Protein AF-A0A966UZH7-F1 (afdb_monomer_lite)

pLDDT: mean 86.0, std 11.65, range [53.09, 97.94]

Sequence (163 aa):
MAYAPNDRTQNSFDRFLEDGVNLSLSAQWNGRLWQRSSNLGIAYILSTTQSVSLQETYLPSELQQRGLISPSNLTLNFGHQLWPSRVLPGKGIGVYGRVGFTGGDPNPIQSSLAMGLSGEGMWRSRPFDAFGVGVYLYNWTTGLQATLQIPLQQELGLEMYYN

Structure (mmCIF, N/CA/C/O backbone):
data_AF-A0A966UZH7-F1
#
_entry.id   AF-A0A966UZH7-F1
#
loop_
_atom_site.group_PDB
_atom_site.id
_atom_site.type_symbol
_atom_site.label_atom_id
_atom_site.label_alt_id
_atom_site.label_comp_id
_atom_site.label_asym_id
_atom_site.label_entity_id
_atom_site.label_seq_id
_atom_site.pdbx_PDB_ins_code
_atom_site.Cartn_x
_atom_site.Cartn_y
_atom_site.Cartn_z
_atom_site.occupancy
_atom_site.B_iso_or_equiv
_atom_site.auth_seq_id
_atom_site.auth_comp_id
_atom_site.auth_asym_id
_atom_site.auth_atom_id
_atom_site.pdbx_PDB_model_num
ATOM 1 N N . MET A 1 1 ? -9.391 15.143 -0.686 1.00 81.00 1 MET A N 1
ATOM 2 C CA . MET A 1 1 ? -10.721 14.895 -1.282 1.00 81.00 1 MET A CA 1
ATOM 3 C C . MET A 1 1 ? -11.696 14.476 -0.196 1.00 81.00 1 MET A C 1
ATOM 5 O O . MET A 1 1 ? -11.271 13.795 0.728 1.00 81.00 1 MET A O 1
ATOM 9 N N . ALA A 1 2 ? -12.960 14.879 -0.294 1.00 79.25 2 ALA A N 1
ATOM 10 C CA . ALA A 1 2 ? -14.033 14.423 0.588 1.00 79.25 2 ALA A CA 1
ATOM 11 C C . ALA A 1 2 ? -15.053 13.626 -0.236 1.00 79.25 2 ALA A C 1
ATOM 13 O O . ALA A 1 2 ? -15.306 13.998 -1.381 1.00 79.25 2 ALA A O 1
ATOM 14 N N . TYR A 1 3 ? -15.582 12.527 0.299 1.00 77.50 3 TYR A N 1
ATOM 15 C CA . TYR A 1 3 ? -16.548 11.677 -0.404 1.00 77.50 3 TYR A CA 1
ATOM 16 C C . TYR A 1 3 ? -17.487 10.947 0.564 1.00 77.50 3 TYR A C 1
ATOM 18 O O . TYR A 1 3 ? -17.168 10.784 1.743 1.00 77.50 3 TYR A O 1
ATOM 26 N N . ALA A 1 4 ? -18.645 10.516 0.058 1.00 72.25 4 ALA A N 1
ATOM 27 C CA . ALA A 1 4 ? -19.641 9.786 0.833 1.00 72.25 4 ALA A CA 1
ATOM 28 C C . ALA A 1 4 ? -19.152 8.353 1.171 1.00 72.25 4 ALA A C 1
ATOM 30 O O . ALA A 1 4 ? -18.625 7.670 0.288 1.00 72.25 4 ALA A O 1
ATOM 31 N N . PRO A 1 5 ? -19.315 7.871 2.420 1.00 64.62 5 PRO A N 1
ATOM 32 C CA . PRO A 1 5 ? -18.843 6.549 2.841 1.00 64.62 5 PRO A CA 1
ATOM 33 C C . PRO A 1 5 ? -19.572 5.382 2.162 1.00 64.62 5 PRO A C 1
ATOM 35 O O . PRO A 1 5 ? -18.936 4.392 1.806 1.00 64.62 5 PRO A O 1
ATOM 38 N N . ASN A 1 6 ? -20.887 5.517 1.954 1.00 64.62 6 ASN A N 1
ATOM 39 C CA . ASN A 1 6 ? -21.793 4.433 1.549 1.00 64.62 6 ASN A CA 1
ATOM 40 C C . ASN A 1 6 ? -22.399 4.606 0.141 1.00 64.62 6 ASN A C 1
ATOM 42 O O . ASN A 1 6 ? -23.472 4.085 -0.154 1.00 64.62 6 ASN A O 1
ATOM 46 N N . ASP A 1 7 ? -21.700 5.278 -0.773 1.00 59.28 7 ASP A N 1
ATOM 47 C CA . ASP A 1 7 ? -22.215 5.655 -2.106 1.00 59.28 7 ASP A CA 1
ATOM 48 C C . ASP A 1 7 ? -22.280 4.506 -3.139 1.00 59.28 7 ASP A C 1
ATOM 50 O O . ASP A 1 7 ? -22.258 4.720 -4.347 1.00 59.28 7 ASP A O 1
ATOM 54 N N . ARG A 1 8 ? -22.269 3.239 -2.701 1.00 53.09 8 ARG A N 1
ATOM 55 C CA . ARG A 1 8 ? -22.153 2.086 -3.618 1.00 53.09 8 ARG A CA 1
ATOM 56 C C . ARG A 1 8 ? -23.427 1.271 -3.815 1.00 53.09 8 ARG A C 1
ATOM 58 O O . ARG A 1 8 ? -23.398 0.340 -4.614 1.00 53.09 8 ARG A O 1
ATOM 65 N N . THR A 1 9 ? -24.531 1.591 -3.134 1.00 54.34 9 T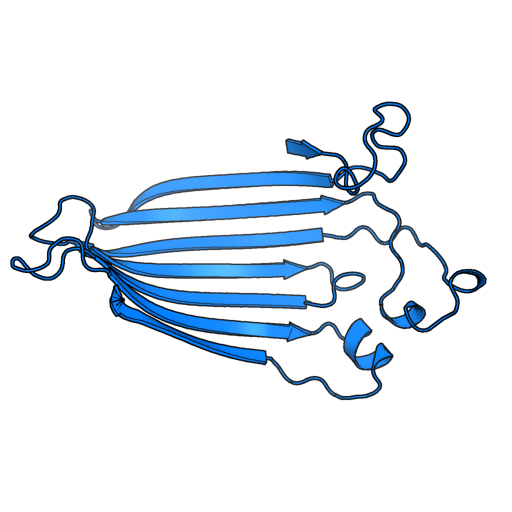HR A N 1
ATOM 66 C CA . THR A 1 9 ? -25.763 0.774 -3.229 1.00 54.34 9 THR A CA 1
ATOM 67 C C . THR A 1 9 ? -27.079 1.540 -3.375 1.00 54.34 9 THR A C 1
ATOM 69 O O . THR A 1 9 ? -28.078 0.912 -3.719 1.00 54.34 9 THR A O 1
ATOM 72 N N . GLN A 1 10 ? -27.121 2.863 -3.178 1.00 55.22 10 GLN A N 1
ATOM 73 C CA . GLN A 1 10 ? -28.358 3.643 -3.313 1.00 55.22 10 GLN A CA 1
ATOM 74 C C . GLN A 1 10 ? -28.163 4.813 -4.283 1.00 55.22 10 GLN A C 1
ATOM 76 O O . GLN A 1 10 ? -27.454 5.766 -3.989 1.00 55.22 10 GLN A O 1
ATOM 81 N N . ASN A 1 11 ? -28.816 4.736 -5.446 1.00 54.47 11 ASN A N 1
ATOM 82 C CA . ASN A 1 11 ? -28.839 5.785 -6.472 1.00 54.47 11 ASN A CA 1
ATOM 83 C C . ASN A 1 11 ? -29.779 6.939 -6.072 1.00 54.47 11 ASN A C 1
ATOM 85 O O . ASN A 1 11 ? -30.741 7.223 -6.785 1.00 54.47 11 ASN A O 1
ATOM 89 N N . SER A 1 12 ? -29.555 7.585 -4.929 1.00 58.56 12 SER A N 1
ATOM 90 C CA . SER A 1 12 ? -30.271 8.821 -4.610 1.00 58.56 12 SER A CA 1
ATOM 91 C C . SER A 1 12 ? -29.359 9.848 -3.948 1.00 58.56 12 SER A C 1
ATOM 93 O O . SER A 1 12 ? -28.724 9.578 -2.931 1.00 58.56 12 SER A O 1
ATOM 95 N N . PHE A 1 13 ? -29.346 11.055 -4.519 1.00 66.31 13 PHE A N 1
ATOM 96 C CA . PHE A 1 13 ? -28.705 12.237 -3.942 1.00 66.31 13 PHE A CA 1
ATOM 97 C C . PHE A 1 13 ? -29.413 12.734 -2.671 1.00 66.31 13 PHE A C 1
ATOM 99 O O . PHE A 1 13 ? -28.854 13.566 -1.961 1.00 66.31 13 PHE A O 1
ATOM 106 N N . ASP A 1 14 ? -30.604 12.214 -2.358 1.00 63.72 14 ASP A N 1
ATOM 107 C CA . ASP A 1 14 ? -31.419 12.666 -1.224 1.00 63.72 14 ASP A CA 1
ATOM 108 C C . ASP A 1 14 ? -30.779 12.346 0.133 1.00 63.72 14 ASP A C 1
ATOM 110 O O . ASP A 1 14 ? -31.085 13.009 1.115 1.00 63.72 14 ASP A O 1
ATOM 114 N N . ARG A 1 15 ? -29.872 11.356 0.183 1.00 61.75 15 ARG A N 1
ATOM 115 C CA . ARG A 1 15 ? -29.154 10.930 1.401 1.00 61.75 15 ARG A CA 1
ATOM 116 C C . ARG A 1 15 ? -27.648 11.171 1.340 1.00 61.75 15 ARG A C 1
ATOM 118 O O . ARG A 1 15 ? -26.866 10.561 2.073 1.00 61.75 15 ARG A O 1
ATOM 125 N N . PHE A 1 16 ? -27.213 12.033 0.424 1.00 60.62 16 PHE A N 1
ATOM 126 C CA . PHE A 1 16 ? -25.800 12.300 0.197 1.00 60.62 16 PHE A CA 1
ATOM 127 C C . PHE A 1 16 ? -25.172 12.899 1.469 1.00 60.62 16 PHE A C 1
ATOM 129 O O . PHE A 1 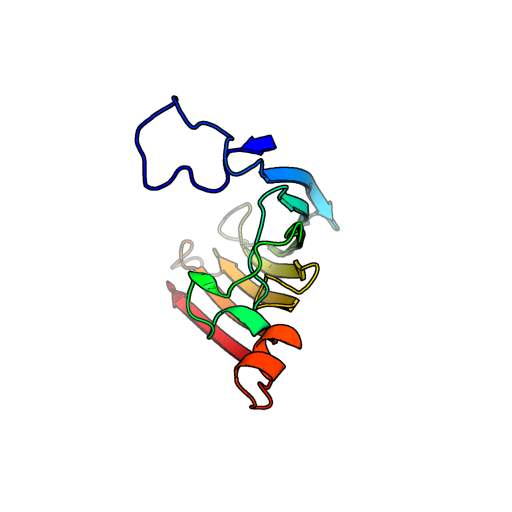16 ? -25.495 14.016 1.862 1.00 60.62 16 PHE A O 1
ATOM 136 N N . LEU A 1 17 ? -24.257 12.146 2.095 1.00 67.94 17 LEU A N 1
ATOM 137 C CA . LEU A 1 17 ? -23.541 12.471 3.344 1.00 67.94 17 LEU A CA 1
ATOM 138 C C . LEU A 1 17 ? -24.328 12.316 4.661 1.00 67.94 17 LEU A C 1
ATOM 140 O O . LEU A 1 17 ? -23.785 12.663 5.709 1.00 67.94 17 LEU A O 1
ATOM 144 N N . GLU A 1 18 ? -25.543 11.754 4.658 1.00 72.56 18 GLU A N 1
ATOM 145 C CA . GLU A 1 18 ? -26.295 11.495 5.906 1.00 72.56 18 GLU A CA 1
ATOM 146 C C . GLU A 1 18 ? -25.548 10.543 6.856 1.00 72.56 18 GLU A C 1
ATOM 148 O O . GLU A 1 18 ? -25.545 10.741 8.069 1.00 72.56 18 GLU A O 1
ATOM 153 N N . ASP A 1 19 ? -24.844 9.557 6.296 1.00 72.38 19 ASP A N 1
ATOM 154 C CA . ASP A 1 19 ? -24.047 8.584 7.052 1.00 72.38 19 ASP A CA 1
ATOM 155 C C . ASP A 1 19 ? -22.670 9.126 7.484 1.00 72.38 19 ASP A C 1
ATOM 157 O O . ASP A 1 19 ? -21.935 8.453 8.205 1.00 72.38 19 ASP A O 1
ATOM 161 N N . GLY A 1 20 ? -22.296 10.335 7.054 1.00 78.00 20 GLY A N 1
ATOM 162 C CA . GLY A 1 20 ? -21.004 10.960 7.336 1.00 78.00 20 GLY A CA 1
ATOM 163 C C . GLY A 1 20 ? -20.167 11.235 6.088 1.00 78.00 20 GLY A C 1
ATOM 164 O O . GLY A 1 20 ? -20.642 11.186 4.953 1.00 78.00 20 GLY A O 1
ATOM 165 N N . VAL A 1 21 ? -18.890 11.560 6.304 1.00 83.56 21 VAL A N 1
ATOM 166 C CA . VAL A 1 21 ? -17.948 11.974 5.260 1.00 83.56 21 VAL A CA 1
ATOM 167 C C . VAL A 1 21 ? -16.607 11.277 5.460 1.00 83.56 21 VAL A C 1
ATOM 169 O O . VAL A 1 21 ? -16.061 11.254 6.564 1.00 83.56 21 VAL A O 1
ATOM 172 N N . ASN A 1 22 ? -16.034 10.769 4.371 1.00 85.00 22 ASN A N 1
ATOM 173 C CA . ASN A 1 22 ? -14.638 10.354 4.324 1.00 85.00 22 ASN A CA 1
ATOM 174 C C . ASN A 1 22 ? -13.786 11.507 3.806 1.00 85.00 22 ASN A C 1
ATOM 176 O O . ASN A 1 22 ? -13.954 11.944 2.668 1.00 85.00 22 ASN A O 1
ATOM 180 N N . LEU A 1 23 ? -12.838 11.974 4.612 1.00 86.94 23 LEU A N 1
ATOM 181 C CA . LEU A 1 23 ? -11.828 12.941 4.206 1.00 86.94 23 LEU A CA 1
ATOM 182 C C . LEU A 1 23 ? -10.505 12.209 3.960 1.00 86.94 23 LEU A C 1
ATOM 184 O O . LEU A 1 23 ? -9.970 11.536 4.833 1.00 86.94 23 LEU A O 1
ATOM 188 N N . SER A 1 24 ? -9.967 12.357 2.753 1.00 90.12 24 SER A N 1
ATOM 189 C CA . SER A 1 24 ? -8.676 11.811 2.341 1.00 90.12 24 SER A CA 1
ATOM 190 C C . SER A 1 24 ? -7.703 12.939 2.008 1.00 90.12 24 SER A C 1
ATOM 192 O O . SER A 1 24 ? -7.984 13.804 1.173 1.00 90.12 24 SER A O 1
ATOM 194 N N . LEU A 1 25 ? -6.550 12.922 2.664 1.00 92.56 25 LEU A N 1
ATOM 195 C CA . LEU A 1 25 ? -5.421 13.814 2.444 1.00 92.56 25 LEU A CA 1
ATOM 196 C C . LEU A 1 25 ? -4.255 12.980 1.934 1.00 92.56 25 LEU A C 1
ATOM 198 O O . LEU A 1 25 ? -3.935 11.955 2.522 1.00 92.56 25 LEU A O 1
ATOM 202 N N . SER A 1 26 ? -3.602 13.401 0.859 1.00 94.38 26 SER A N 1
ATOM 203 C CA . SER A 1 26 ? -2.460 12.666 0.321 1.00 94.38 26 SER A CA 1
ATOM 204 C C . SER A 1 26 ? -1.424 13.602 -0.266 1.00 94.38 26 SER A C 1
ATOM 206 O O . SER A 1 26 ? -1.774 14.592 -0.905 1.00 94.38 26 SER A O 1
ATOM 208 N N . ALA A 1 27 ? -0.157 13.245 -0.107 1.00 96.19 27 ALA A N 1
ATOM 209 C CA . ALA A 1 27 ? 0.959 13.884 -0.776 1.00 96.19 27 ALA A CA 1
ATOM 210 C C . ALA A 1 27 ? 1.789 12.812 -1.478 1.00 96.19 27 ALA A C 1
ATOM 212 O O . ALA A 1 27 ? 2.007 11.728 -0.938 1.00 96.19 27 ALA A O 1
ATOM 213 N N . GLN A 1 28 ? 2.256 13.118 -2.684 1.00 96.12 28 GLN A N 1
ATOM 214 C CA . GLN A 1 28 ? 3.122 12.226 -3.435 1.00 96.12 28 GLN A CA 1
ATOM 215 C C . GLN A 1 28 ? 4.275 13.006 -4.047 1.00 96.12 28 GLN A C 1
ATOM 217 O O . GLN A 1 28 ? 4.085 14.016 -4.720 1.00 96.12 28 GLN A O 1
ATOM 222 N N . TRP A 1 29 ? 5.474 12.494 -3.829 1.00 96.94 29 TRP A N 1
ATOM 223 C CA . TRP A 1 29 ? 6.684 12.915 -4.495 1.00 96.94 29 TRP A CA 1
ATOM 224 C C . TRP A 1 29 ? 7.051 11.884 -5.557 1.00 96.94 29 TRP A C 1
ATOM 226 O O . TRP A 1 29 ? 7.124 10.687 -5.280 1.00 96.94 29 TRP A O 1
ATOM 236 N N . ASN A 1 30 ? 7.300 12.365 -6.770 1.00 96.12 30 ASN A N 1
ATOM 237 C CA . ASN A 1 30 ? 7.842 11.581 -7.869 1.00 96.12 30 ASN A CA 1
ATOM 238 C C . ASN A 1 30 ? 9.092 12.303 -8.359 1.00 96.12 30 ASN A C 1
ATOM 240 O O . ASN A 1 30 ? 9.040 13.488 -8.690 1.00 96.12 30 ASN A O 1
ATOM 244 N N . GLY A 1 31 ? 10.218 11.608 -8.397 1.00 94.06 31 GLY A N 1
ATOM 245 C CA . GLY A 1 31 ? 11.479 12.233 -8.743 1.00 94.06 31 GLY A CA 1
ATOM 246 C C . GLY A 1 31 ? 12.559 11.226 -9.071 1.00 94.06 31 GLY A C 1
ATOM 247 O O . GLY A 1 31 ? 12.305 10.059 -9.376 1.00 94.06 31 GLY A O 1
ATOM 248 N N . ARG A 1 32 ? 13.798 11.708 -9.038 1.00 94.62 32 ARG A N 1
ATOM 249 C CA . ARG A 1 32 ? 14.975 10.872 -9.238 1.00 94.62 32 ARG A CA 1
ATOM 250 C C . ARG A 1 32 ? 15.842 10.921 -7.996 1.00 94.62 32 ARG A C 1
ATOM 252 O O . ARG A 1 32 ? 16.283 11.995 -7.602 1.00 94.62 32 ARG A O 1
ATOM 259 N N . LEU A 1 33 ? 16.121 9.756 -7.429 1.00 92.44 33 LEU A N 1
ATOM 260 C CA . LEU A 1 33 ? 17.145 9.569 -6.408 1.00 92.44 33 LEU A CA 1
ATOM 261 C C . LEU A 1 33 ? 18.270 8.751 -7.044 1.00 92.44 33 LEU A C 1
ATOM 263 O O . LEU A 1 33 ? 17.998 7.759 -7.716 1.00 92.44 33 LEU A O 1
ATOM 267 N N . TRP A 1 34 ? 19.521 9.198 -6.917 1.00 91.62 34 TRP A N 1
ATOM 268 C CA . TRP A 1 34 ? 20.678 8.560 -7.570 1.00 91.62 34 TRP A CA 1
ATOM 269 C C . TRP A 1 34 ? 20.494 8.311 -9.076 1.00 91.62 34 TRP A C 1
ATOM 271 O O . TRP A 1 34 ? 20.852 7.258 -9.594 1.00 91.62 34 TRP A O 1
ATOM 281 N N . GLN A 1 35 ? 19.912 9.289 -9.780 1.00 90.94 35 GLN A N 1
ATOM 282 C CA . GLN A 1 35 ? 19.584 9.213 -11.214 1.00 90.94 35 GLN A CA 1
ATOM 283 C C . GLN A 1 35 ? 18.566 8.116 -11.590 1.00 90.94 35 GLN A C 1
ATOM 285 O O . GLN A 1 35 ? 18.373 7.838 -12.772 1.00 90.94 35 GLN A O 1
ATOM 290 N N . ARG A 1 36 ? 17.871 7.524 -10.612 1.00 91.88 36 ARG A N 1
ATOM 291 C CA . ARG A 1 36 ? 16.889 6.451 -10.813 1.00 91.88 36 ARG A CA 1
ATOM 292 C C . ARG A 1 36 ? 15.494 6.892 -10.399 1.00 91.88 36 ARG A C 1
ATOM 294 O O . ARG A 1 36 ? 15.337 7.668 -9.454 1.00 91.88 36 ARG A O 1
ATOM 301 N N . SER A 1 37 ? 14.480 6.402 -11.112 1.00 93.56 37 SER A N 1
ATOM 302 C CA . SER A 1 37 ? 13.089 6.766 -10.841 1.00 93.56 37 SER A CA 1
ATOM 303 C C . SER A 1 37 ? 12.695 6.333 -9.431 1.00 93.56 37 SER A C 1
ATOM 305 O O . SER A 1 37 ? 12.974 5.207 -9.017 1.00 93.56 37 SER A O 1
ATOM 307 N N . SER A 1 38 ? 12.123 7.259 -8.668 1.00 96.19 38 SER A N 1
ATOM 308 C CA . SER A 1 38 ? 11.745 7.060 -7.271 1.00 96.19 38 SER A CA 1
ATOM 309 C C . SER A 1 38 ? 10.429 7.758 -6.991 1.00 96.19 38 SER A C 1
ATOM 311 O O . SER A 1 38 ? 10.195 8.866 -7.478 1.00 96.19 38 SER A O 1
ATOM 313 N N . ASN A 1 39 ? 9.591 7.140 -6.174 1.00 96.25 39 ASN A N 1
ATOM 314 C CA . ASN A 1 39 ? 8.375 7.753 -5.683 1.00 96.25 39 ASN A CA 1
ATOM 315 C C . ASN A 1 39 ? 8.164 7.459 -4.200 1.00 96.25 39 ASN A C 1
ATOM 317 O O . ASN A 1 39 ? 8.508 6.395 -3.689 1.00 96.25 39 ASN A O 1
ATOM 321 N N . LEU A 1 40 ? 7.578 8.431 -3.516 1.00 97.25 40 LEU A N 1
ATOM 322 C CA . LEU A 1 40 ? 7.170 8.334 -2.124 1.00 97.25 40 LEU A CA 1
ATOM 323 C C . LEU A 1 40 ? 5.794 8.975 -2.002 1.00 97.25 40 LEU A C 1
ATOM 325 O O . LEU A 1 40 ? 5.588 10.089 -2.472 1.00 97.25 40 LEU A O 1
ATOM 329 N N . GLY A 1 41 ? 4.849 8.277 -1.398 1.00 97.06 41 GLY A N 1
ATOM 330 C CA . GLY A 1 41 ? 3.509 8.771 -1.149 1.00 97.06 41 GLY A CA 1
ATOM 331 C C . GLY A 1 41 ? 3.107 8.541 0.294 1.00 97.06 41 GLY A C 1
ATOM 332 O O . GLY A 1 41 ? 3.508 7.566 0.927 1.00 97.06 41 GLY A O 1
ATOM 333 N N . ILE A 1 42 ? 2.313 9.468 0.797 1.00 96.81 42 ILE A N 1
ATOM 334 C CA . ILE A 1 42 ? 1.643 9.392 2.083 1.00 96.81 42 ILE A CA 1
ATOM 335 C C . ILE A 1 42 ? 0.177 9.731 1.856 1.00 96.81 42 ILE A C 1
ATOM 337 O O . ILE A 1 42 ? -0.144 10.665 1.122 1.00 96.81 42 ILE A O 1
ATOM 341 N N . ALA A 1 43 ? -0.715 8.971 2.472 1.00 95.38 43 ALA A N 1
ATOM 342 C CA . ALA A 1 43 ? -2.143 9.212 2.442 1.00 95.38 43 ALA A CA 1
ATOM 343 C C . ALA A 1 43 ? -2.729 8.977 3.831 1.00 95.38 43 ALA A C 1
ATOM 345 O O . ALA A 1 43 ? -2.446 7.966 4.459 1.00 95.38 43 ALA A O 1
ATOM 346 N N . TYR A 1 44 ? -3.556 9.898 4.298 1.00 92.94 44 TYR A N 1
ATOM 347 C CA . TYR A 1 44 ? -4.324 9.780 5.523 1.00 92.94 44 TYR A CA 1
ATOM 348 C C . TYR A 1 44 ? -5.806 9.893 5.185 1.00 92.94 44 TYR A C 1
ATOM 350 O O . TYR A 1 44 ? -6.228 10.831 4.510 1.00 92.94 44 TYR A O 1
ATOM 358 N N . ILE A 1 45 ? -6.591 8.917 5.619 1.00 90.75 45 ILE A N 1
ATOM 359 C CA . ILE A 1 45 ? -8.039 8.876 5.448 1.00 90.75 45 ILE A CA 1
ATOM 360 C C . ILE A 1 45 ? -8.652 8.881 6.839 1.00 90.75 45 ILE A C 1
ATOM 362 O O . ILE A 1 45 ? -8.247 8.091 7.686 1.00 90.75 45 ILE A O 1
ATOM 366 N N . LEU A 1 46 ? -9.628 9.750 7.058 1.00 88.50 46 LEU A N 1
ATOM 367 C CA . LEU A 1 46 ? -10.458 9.785 8.254 1.00 88.50 46 LEU A CA 1
ATOM 368 C C . LEU A 1 46 ? -11.929 9.761 7.844 1.00 88.50 46 LEU A C 1
ATOM 370 O O . LEU A 1 46 ? -12.303 10.335 6.821 1.00 88.50 46 LEU A O 1
ATOM 374 N N . SER A 1 47 ? -12.752 9.088 8.631 1.00 84.94 47 SER A N 1
ATOM 375 C CA . SER A 1 47 ? -14.183 8.960 8.393 1.00 84.94 47 SER A CA 1
ATOM 376 C C . SER A 1 47 ? -14.952 9.470 9.597 1.00 84.94 47 SER A C 1
ATOM 378 O O . SER A 1 47 ? -14.653 9.078 10.720 1.00 84.94 47 SER A O 1
ATOM 380 N N . THR A 1 48 ? -15.954 10.318 9.372 1.00 82.00 48 THR A N 1
ATOM 381 C CA . THR A 1 48 ? -16.866 10.784 10.431 1.00 82.00 48 THR A CA 1
ATOM 382 C C . THR A 1 48 ? -18.067 9.856 10.626 1.00 82.00 48 THR A C 1
ATOM 384 O O . THR A 1 48 ? -19.012 10.211 11.325 1.00 82.00 48 THR A O 1
ATOM 387 N N . THR A 1 49 ? -18.064 8.700 9.962 1.00 78.38 49 THR A N 1
ATOM 388 C CA . THR A 1 49 ? -19.155 7.723 10.004 1.00 78.38 49 THR A CA 1
ATOM 389 C C . THR A 1 49 ? -19.248 7.099 11.386 1.00 78.38 49 THR A C 1
ATOM 391 O O . THR A 1 49 ? -18.235 6.681 11.951 1.00 78.38 49 THR A O 1
ATOM 394 N N . GLN A 1 50 ? -20.465 6.976 11.910 1.00 76.69 50 GLN A N 1
ATOM 395 C CA . GLN A 1 50 ? -20.703 6.167 13.102 1.00 76.69 50 GLN A CA 1
ATOM 396 C C . GLN A 1 50 ? -20.481 4.698 12.762 1.00 76.69 50 GLN A C 1
ATOM 398 O O . GLN A 1 50 ? -21.131 4.147 11.873 1.00 76.69 50 GLN A O 1
ATOM 403 N N . SER A 1 51 ? -19.557 4.071 13.475 1.00 73.81 51 SER A N 1
ATOM 404 C CA . SER A 1 51 ? -19.169 2.689 13.229 1.00 73.81 51 SER A CA 1
ATOM 405 C C . SER A 1 51 ? -19.446 1.830 14.453 1.00 73.81 51 SER A C 1
ATOM 407 O O . SER A 1 51 ? -19.443 2.312 15.585 1.00 73.81 51 SER A O 1
ATOM 409 N N . VAL A 1 52 ? -19.699 0.549 14.210 1.00 77.88 52 VAL A N 1
ATOM 410 C CA . VAL A 1 52 ? -19.886 -0.448 15.266 1.00 77.88 52 VAL A CA 1
ATOM 411 C C . VAL A 1 52 ? -18.520 -1.006 15.644 1.00 77.88 52 VAL A C 1
ATOM 413 O O . VAL A 1 52 ? -17.701 -1.274 14.762 1.00 77.88 52 VAL A O 1
ATOM 416 N N . SER A 1 53 ? -18.275 -1.166 16.943 1.00 76.44 53 SER A N 1
ATOM 417 C CA . SER A 1 53 ? -17.063 -1.824 17.426 1.00 76.44 53 SER A CA 1
ATOM 418 C C . SER A 1 53 ? -17.005 -3.267 16.931 1.00 76.44 53 SER A C 1
ATOM 420 O O . SER A 1 53 ? -18.016 -3.973 16.912 1.00 76.44 53 SER A O 1
ATOM 422 N N . LEU A 1 54 ? -15.809 -3.752 16.603 1.00 76.56 54 LEU A N 1
ATOM 423 C CA . LEU A 1 54 ? -15.599 -5.145 16.212 1.00 76.56 54 LEU A CA 1
ATOM 424 C C . LEU A 1 54 ? -16.154 -6.118 17.261 1.00 76.56 54 LEU A C 1
ATOM 426 O O . LEU A 1 54 ? -16.792 -7.096 16.885 1.00 76.56 54 LEU A O 1
ATOM 430 N N . GLN A 1 55 ? -16.026 -5.788 18.550 1.00 75.50 55 GLN A N 1
ATOM 431 C CA . GLN A 1 55 ? -16.496 -6.608 19.680 1.00 75.50 55 GLN A CA 1
ATOM 432 C C . GLN A 1 55 ? -18.013 -6.780 19.723 1.00 75.50 55 GLN A C 1
ATOM 434 O O . GLN A 1 55 ? -18.514 -7.781 20.232 1.00 75.50 55 GLN A O 1
ATOM 439 N N . GLU A 1 56 ? -18.745 -5.834 19.149 1.00 74.81 56 GLU A N 1
ATOM 440 C CA . GLU A 1 56 ? -20.203 -5.842 19.122 1.00 74.81 56 GLU A CA 1
ATOM 441 C C . GLU A 1 56 ? -20.754 -6.476 17.839 1.00 74.81 56 GLU A C 1
ATOM 443 O O . GLU A 1 56 ? -21.957 -6.692 17.730 1.00 74.81 56 GLU A O 1
ATOM 448 N N . THR A 1 57 ? -19.895 -6.850 16.884 1.00 72.06 57 THR A N 1
ATOM 449 C CA . THR A 1 57 ? -20.319 -7.407 15.584 1.00 72.06 57 THR A CA 1
ATOM 450 C C . THR A 1 57 ? -21.113 -8.713 15.729 1.00 72.06 57 THR A C 1
ATOM 452 O O . THR A 1 57 ? -21.966 -9.003 14.894 1.00 72.06 57 THR A O 1
ATOM 455 N N . TYR A 1 58 ? -20.880 -9.492 16.794 1.00 73.56 58 TYR A N 1
ATOM 456 C CA . TYR A 1 58 ? -21.654 -10.709 17.086 1.00 73.56 58 TYR A CA 1
ATOM 457 C C . TYR A 1 58 ? -23.003 -10.458 17.761 1.00 73.56 58 TYR A C 1
ATOM 459 O O . TYR A 1 58 ? -23.816 -11.380 17.849 1.00 73.56 58 TYR A O 1
ATOM 467 N N . LEU A 1 59 ? -23.251 -9.248 18.265 1.00 77.56 59 LEU A N 1
ATOM 468 C CA . LEU A 1 59 ? -24.528 -8.919 18.880 1.00 77.56 59 LEU A CA 1
ATOM 469 C C . LEU A 1 59 ? -25.598 -8.726 17.792 1.00 77.56 59 LEU A C 1
ATOM 471 O O . LEU A 1 59 ? -25.292 -8.189 16.724 1.00 77.56 59 LEU A O 1
ATOM 475 N N . PRO A 1 60 ? -26.862 -9.110 18.049 1.00 78.94 60 PRO A N 1
ATOM 476 C CA . PRO A 1 60 ? -27.997 -8.675 17.240 1.00 78.94 60 PRO A CA 1
ATOM 477 C C . PRO A 1 60 ? -27.976 -7.155 17.048 1.00 78.94 60 PRO A C 1
ATOM 479 O O . PRO A 1 60 ? -27.631 -6.422 17.973 1.00 78.94 60 PRO A O 1
ATOM 482 N N . SER A 1 61 ? -28.371 -6.668 15.869 1.00 70.50 61 SER A N 1
ATOM 483 C CA . SER A 1 61 ? -28.257 -5.249 15.485 1.00 70.50 61 SER A CA 1
ATOM 484 C C . SER A 1 61 ? -28.937 -4.275 16.455 1.00 70.50 61 SER A C 1
ATOM 486 O O . SER A 1 61 ? -28.527 -3.126 16.557 1.00 70.50 61 SER A O 1
ATOM 488 N N . GLU A 1 62 ? -29.952 -4.740 17.181 1.00 75.00 62 GLU A N 1
ATOM 489 C CA . GLU A 1 62 ? -30.700 -3.997 18.206 1.00 75.00 62 GLU A CA 1
ATOM 490 C C . GLU A 1 62 ? -29.877 -3.722 19.477 1.00 75.00 62 GLU A C 1
ATOM 492 O O . GLU A 1 62 ? -30.187 -2.802 20.230 1.00 75.00 62 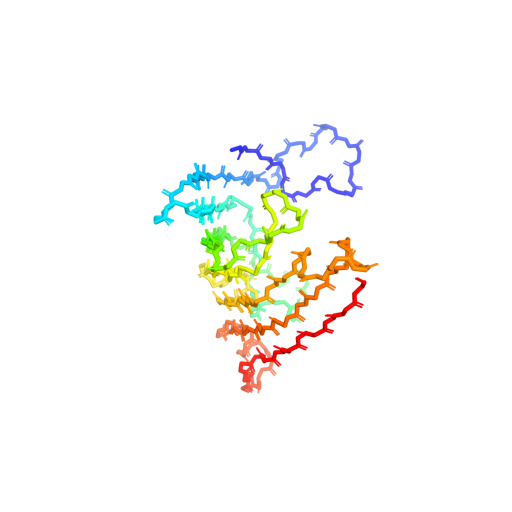GLU A O 1
ATOM 497 N N . LEU A 1 63 ? -28.836 -4.524 19.718 1.00 69.69 63 LEU A N 1
ATOM 498 C CA . LEU A 1 63 ? -27.952 -4.449 20.883 1.00 69.69 63 LEU A CA 1
ATOM 499 C C . LEU A 1 63 ? -26.588 -3.827 20.552 1.00 69.69 63 LEU A C 1
ATOM 501 O O . LEU A 1 63 ? -25.799 -3.584 21.464 1.00 69.69 63 LEU A O 1
ATOM 505 N N . GLN A 1 64 ? -26.311 -3.572 19.270 1.00 74.44 64 GLN A N 1
ATOM 506 C CA . GLN A 1 64 ? -25.092 -2.904 18.821 1.00 74.44 64 GLN A CA 1
ATOM 507 C C . GLN A 1 64 ? -25.185 -1.406 19.112 1.00 74.44 64 GLN A C 1
ATOM 509 O O . GLN A 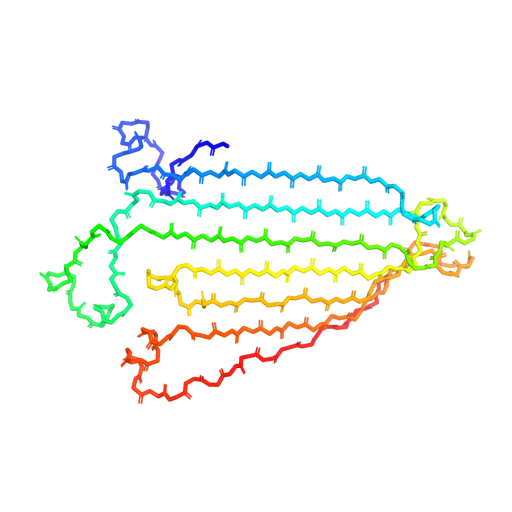1 64 ? -26.084 -0.714 18.629 1.00 74.44 64 GLN A O 1
ATOM 514 N N . GLN A 1 65 ? -24.227 -0.880 19.865 1.00 67.50 65 GLN A N 1
ATOM 515 C CA . GLN A 1 65 ? -24.108 0.547 20.096 1.00 67.50 65 GLN A CA 1
ATOM 516 C C . GLN A 1 65 ? -23.299 1.157 18.953 1.00 67.50 65 GLN A C 1
ATOM 518 O O . GLN A 1 65 ? -22.081 1.022 18.851 1.00 67.50 65 GLN A O 1
ATOM 523 N N . ARG A 1 66 ? -23.985 1.876 18.059 1.00 62.56 66 ARG A N 1
ATOM 524 C CA . ARG A 1 66 ? -23.308 2.714 17.062 1.00 62.56 66 ARG A CA 1
ATOM 525 C C . ARG A 1 66 ? -22.682 3.914 17.768 1.00 62.56 66 ARG A C 1
ATOM 527 O O . ARG A 1 66 ? -23.351 4.903 18.054 1.00 62.56 66 ARG A O 1
ATOM 534 N N . GLY A 1 67 ? -21.396 3.796 18.082 1.00 62.22 67 GLY A N 1
ATOM 535 C CA . GLY A 1 67 ? -20.600 4.862 18.676 1.00 62.22 67 GLY A CA 1
ATOM 536 C C . GLY A 1 67 ? -20.001 5.809 17.633 1.00 62.22 67 GLY A C 1
ATOM 537 O O . GLY A 1 67 ? -19.864 5.486 16.452 1.00 62.22 67 GLY A O 1
ATOM 538 N N . LEU A 1 68 ? -19.562 6.984 18.092 1.00 58.44 68 LEU A N 1
ATOM 539 C CA . LEU A 1 68 ? -18.704 7.906 17.336 1.00 58.44 68 LEU A CA 1
ATOM 540 C C . LEU A 1 68 ? -17.255 7.385 17.303 1.00 58.44 68 LEU A C 1
ATOM 542 O O . LEU A 1 68 ? -16.324 8.069 17.720 1.00 58.44 68 LEU A O 1
ATOM 546 N N . ILE A 1 69 ? -17.048 6.154 16.842 1.00 66.75 69 ILE A N 1
ATOM 547 C CA . ILE A 1 69 ? -15.705 5.666 16.533 1.00 66.75 69 ILE A CA 1
ATOM 548 C C . ILE A 1 69 ? -15.439 6.077 15.093 1.00 66.75 69 ILE A C 1
ATOM 550 O O . ILE A 1 69 ? -16.126 5.607 14.195 1.00 66.75 69 ILE A O 1
ATOM 554 N N . SER A 1 70 ? -14.496 6.997 14.887 1.00 73.25 70 SER A N 1
ATOM 555 C CA . SER A 1 70 ? -14.129 7.515 13.565 1.00 73.25 70 SER A CA 1
ATOM 556 C C . SER A 1 70 ? -12.993 6.675 12.971 1.00 73.25 70 SER A C 1
ATOM 558 O O . SER A 1 70 ? -11.850 6.810 13.425 1.00 73.25 70 SER A O 1
ATOM 560 N N . PRO A 1 71 ? -13.255 5.807 11.972 1.00 81.81 71 PRO A N 1
ATOM 561 C CA . PRO A 1 71 ? -12.201 5.042 11.324 1.00 81.81 71 PRO A CA 1
ATOM 562 C C . PRO A 1 71 ? -11.147 5.970 10.727 1.00 81.81 71 PRO A C 1
ATOM 564 O O . PRO A 1 71 ? -11.466 6.967 10.074 1.00 81.81 71 PRO A O 1
ATOM 567 N N . SER A 1 72 ? -9.879 5.604 10.892 1.00 87.06 72 SER A N 1
ATOM 568 C CA . SER A 1 72 ? -8.782 6.267 10.197 1.00 87.06 72 SER A CA 1
ATOM 569 C C . SER A 1 72 ? -7.756 5.274 9.673 1.00 87.06 72 SER A C 1
ATOM 571 O O . SER A 1 72 ? -7.586 4.184 10.223 1.00 87.06 72 SER A O 1
ATOM 573 N N . ASN A 1 73 ? -7.081 5.662 8.594 1.00 91.50 73 ASN A N 1
ATOM 574 C CA . ASN A 1 73 ? -6.029 4.892 7.948 1.00 91.50 73 ASN A CA 1
ATOM 575 C C . ASN A 1 73 ? -4.918 5.826 7.458 1.00 91.50 73 ASN A C 1
ATOM 577 O O . ASN A 1 73 ? -5.169 6.748 6.684 1.00 91.50 73 ASN A O 1
ATOM 581 N N . LEU A 1 74 ? -3.686 5.554 7.873 1.00 94.00 74 LEU A N 1
ATOM 582 C CA . LEU A 1 74 ? -2.464 6.154 7.365 1.00 94.00 74 LEU A CA 1
ATOM 583 C C . LEU A 1 74 ? -1.751 5.141 6.474 1.00 94.00 74 LEU A C 1
ATOM 585 O O . LEU A 1 74 ? -1.389 4.059 6.915 1.00 94.00 74 LEU A O 1
ATOM 589 N N . THR A 1 75 ? -1.497 5.507 5.227 1.00 96.12 75 THR A N 1
ATOM 590 C CA . THR A 1 75 ? -0.771 4.691 4.259 1.00 96.12 75 THR A CA 1
ATOM 591 C C . THR A 1 75 ? 0.478 5.422 3.788 1.00 96.12 75 THR A C 1
ATOM 593 O O . THR A 1 75 ? 0.425 6.590 3.418 1.00 96.12 75 THR A O 1
ATOM 596 N N . LEU A 1 76 ? 1.599 4.713 3.763 1.00 97.00 76 LEU A N 1
ATOM 597 C CA . LEU A 1 76 ? 2.856 5.127 3.156 1.00 97.00 76 LEU A CA 1
ATOM 598 C C . LEU A 1 76 ? 3.142 4.199 1.985 1.00 97.00 76 LEU A C 1
ATOM 600 O O . LEU A 1 76 ? 3.079 2.984 2.134 1.00 97.00 76 LEU A O 1
ATOM 604 N N . ASN A 1 77 ? 3.472 4.739 0.823 1.00 97.38 77 ASN A N 1
ATOM 605 C CA . ASN A 1 77 ? 3.882 3.959 -0.336 1.00 97.38 77 ASN A CA 1
ATOM 606 C C . ASN A 1 77 ? 5.226 4.453 -0.841 1.00 97.38 77 ASN A C 1
ATOM 608 O O . ASN A 1 77 ? 5.472 5.651 -0.895 1.00 97.38 77 ASN A O 1
ATOM 612 N N . PHE A 1 78 ? 6.085 3.538 -1.253 1.00 97.25 78 PHE A N 1
ATOM 613 C CA . PHE A 1 78 ? 7.378 3.881 -1.814 1.00 97.25 78 PHE A CA 1
ATOM 614 C C . PHE A 1 78 ? 7.696 2.984 -2.998 1.00 97.25 78 PHE A C 1
ATOM 616 O O . PHE A 1 78 ? 7.221 1.852 -3.106 1.00 97.25 78 PHE A O 1
ATOM 623 N N . GLY A 1 79 ? 8.529 3.504 -3.880 1.00 97.19 79 GLY A N 1
ATOM 624 C CA . GLY A 1 79 ? 9.093 2.760 -4.982 1.00 97.19 79 GLY A CA 1
ATOM 625 C C . GLY A 1 79 ? 10.423 3.359 -5.379 1.00 97.19 79 GLY A C 1
ATOM 626 O O . GLY A 1 79 ? 10.604 4.578 -5.405 1.00 97.19 79 GLY A O 1
ATOM 627 N N . HIS A 1 80 ? 11.376 2.493 -5.677 1.00 96.75 80 HIS A N 1
ATOM 628 C CA . HIS A 1 80 ? 12.684 2.904 -6.137 1.00 96.75 80 HIS A CA 1
ATOM 629 C C . HIS A 1 80 ? 13.199 1.917 -7.169 1.00 96.75 80 HIS A C 1
ATOM 631 O O . HIS A 1 80 ? 13.259 0.709 -6.940 1.00 96.75 80 HIS A O 1
ATOM 637 N N . GLN A 1 81 ? 13.602 2.444 -8.314 1.00 96.31 81 GLN A N 1
ATOM 638 C CA . GLN A 1 81 ? 14.244 1.657 -9.345 1.00 96.31 81 GLN A CA 1
ATOM 639 C C . GLN A 1 81 ? 15.686 1.345 -8.932 1.00 96.31 81 GLN A C 1
ATOM 641 O O . GLN A 1 81 ? 16.468 2.247 -8.652 1.00 96.31 81 GLN A O 1
ATOM 646 N N . LEU A 1 82 ? 16.051 0.066 -8.927 1.00 95.31 82 LEU A N 1
ATOM 647 C CA . LEU A 1 82 ? 17.381 -0.423 -8.561 1.00 95.31 82 LEU A CA 1
ATOM 648 C C . LEU A 1 82 ? 18.264 -0.618 -9.790 1.00 95.31 82 LEU A C 1
ATOM 650 O O . LEU A 1 82 ? 19.421 -0.209 -9.796 1.00 95.31 82 LEU A O 1
ATOM 654 N N . TRP A 1 83 ? 17.723 -1.199 -10.857 1.00 94.06 83 TRP A N 1
ATOM 655 C CA . TRP A 1 83 ? 18.473 -1.417 -12.089 1.00 94.06 83 TRP A CA 1
ATOM 656 C C . TRP A 1 83 ? 17.648 -0.972 -13.283 1.00 94.06 83 TRP A C 1
ATOM 658 O O . TRP A 1 83 ? 16.631 -1.599 -13.569 1.00 94.06 83 TRP A O 1
ATOM 668 N N . PRO A 1 84 ? 18.058 0.092 -13.995 1.00 93.50 84 PRO A N 1
ATOM 669 C CA . PRO A 1 84 ? 17.382 0.477 -15.217 1.00 93.50 84 PRO A CA 1
ATOM 670 C C . PRO A 1 84 ? 17.595 -0.571 -16.304 1.00 93.50 84 PRO A C 1
ATOM 672 O O . PRO A 1 84 ? 18.691 -1.114 -16.476 1.00 93.50 84 PRO A O 1
ATOM 675 N N . SER A 1 85 ? 16.533 -0.839 -17.052 1.00 92.88 85 SER A N 1
ATOM 676 C CA . SER A 1 85 ? 16.588 -1.678 -18.234 1.00 92.88 85 SER A CA 1
ATOM 677 C C . SER A 1 85 ? 17.458 -1.012 -19.301 1.00 92.88 85 SER A C 1
ATOM 679 O O . SER A 1 85 ? 17.381 0.192 -19.546 1.00 92.88 85 SER A O 1
ATOM 681 N N . ARG A 1 86 ? 18.282 -1.825 -19.967 1.00 90.69 86 ARG A N 1
ATOM 682 C CA . ARG A 1 86 ? 19.051 -1.418 -21.156 1.00 90.69 86 ARG A CA 1
ATOM 683 C C . ARG A 1 86 ? 18.256 -1.571 -22.455 1.00 90.69 86 ARG A C 1
ATOM 685 O O . ARG A 1 86 ? 18.778 -1.258 -23.519 1.00 90.69 86 ARG A O 1
ATOM 692 N N . VAL A 1 87 ? 17.051 -2.130 -22.372 1.00 91.50 87 VAL A N 1
ATOM 693 C CA . VAL A 1 87 ? 16.214 -2.512 -23.515 1.00 91.50 87 VAL A CA 1
ATOM 694 C C . VAL A 1 87 ? 15.007 -1.583 -23.629 1.00 91.50 87 VAL A C 1
ATOM 696 O O . VAL A 1 87 ? 14.714 -1.107 -24.719 1.00 91.50 87 VAL A O 1
ATOM 699 N N . LEU A 1 88 ? 14.353 -1.278 -22.504 1.00 90.38 88 LEU A N 1
ATOM 700 C CA . LEU A 1 88 ? 13.200 -0.386 -22.423 1.00 90.38 88 LEU A CA 1
ATOM 701 C C . LEU A 1 88 ? 13.508 0.827 -21.529 1.00 90.38 88 LEU A C 1
ATOM 703 O O . LEU A 1 88 ? 13.617 0.684 -20.306 1.00 90.38 88 LEU A O 1
ATOM 707 N N . PRO A 1 89 ? 13.624 2.037 -22.108 1.00 88.12 89 PRO A N 1
ATOM 708 C CA . PRO A 1 89 ? 13.805 3.262 -21.339 1.00 88.12 89 PRO A CA 1
ATOM 709 C C . PRO A 1 89 ? 12.687 3.459 -20.306 1.00 88.12 89 PRO A C 1
ATOM 711 O O . PRO A 1 89 ? 11.506 3.338 -20.617 1.00 88.12 89 PRO A O 1
ATOM 714 N N . GLY A 1 90 ? 13.060 3.772 -19.064 1.00 86.12 90 GLY A N 1
ATOM 715 C CA . GLY A 1 90 ? 12.110 3.996 -17.965 1.00 86.12 90 GLY A CA 1
ATOM 716 C C . GLY A 1 90 ? 11.623 2.730 -17.250 1.00 86.12 90 GLY A C 1
ATOM 717 O O . GLY A 1 90 ? 10.987 2.848 -16.206 1.00 86.12 90 GLY A O 1
ATOM 718 N N . LYS A 1 91 ? 11.963 1.537 -17.751 1.00 92.62 91 LYS A N 1
ATOM 719 C CA . LYS A 1 91 ? 11.688 0.243 -17.105 1.00 92.62 91 LYS A CA 1
ATOM 720 C C . LYS A 1 91 ? 12.934 -0.317 -16.426 1.00 92.62 91 LYS A C 1
ATOM 722 O O . LYS A 1 91 ? 14.017 0.266 -16.517 1.00 92.62 91 LYS A O 1
ATOM 727 N N . GLY A 1 92 ? 12.798 -1.436 -15.728 1.00 93.81 92 GLY A N 1
ATOM 728 C CA . GLY A 1 92 ? 13.895 -2.136 -15.068 1.00 93.81 92 GLY A CA 1
ATOM 729 C C . GLY A 1 92 ? 13.438 -2.849 -13.805 1.00 93.81 92 GLY A C 1
ATOM 730 O O . GLY A 1 92 ? 12.243 -3.010 -13.591 1.00 93.81 92 GLY A O 1
ATOM 731 N N . ILE A 1 93 ? 14.392 -3.244 -12.967 1.00 96.50 93 ILE A N 1
ATOM 732 C CA . ILE A 1 93 ? 14.118 -3.835 -11.656 1.00 96.50 93 ILE A CA 1
ATOM 733 C C . ILE A 1 93 ? 13.971 -2.717 -10.631 1.00 96.50 93 ILE A C 1
ATOM 735 O O . ILE A 1 93 ? 14.840 -1.845 -10.531 1.00 96.50 93 ILE A O 1
ATOM 739 N N . GLY A 1 94 ? 12.910 -2.771 -9.838 1.00 96.81 94 GLY A N 1
ATOM 740 C CA . GLY A 1 94 ? 12.668 -1.872 -8.721 1.00 96.81 94 GLY A CA 1
ATOM 741 C C . GLY A 1 94 ? 12.169 -2.606 -7.487 1.00 96.81 94 GLY A C 1
ATOM 742 O O . GLY A 1 94 ? 11.693 -3.739 -7.561 1.00 96.81 94 GLY A O 1
ATOM 743 N N . VAL A 1 95 ? 12.298 -1.930 -6.351 1.00 97.31 95 VAL A N 1
ATOM 744 C CA . VAL A 1 95 ? 11.658 -2.304 -5.094 1.00 97.31 95 VAL A CA 1
ATOM 745 C C . VAL A 1 95 ? 10.473 -1.387 -4.862 1.00 97.31 95 VAL A C 1
ATOM 747 O O . VAL A 1 95 ? 10.574 -0.175 -5.051 1.00 97.31 95 VAL A O 1
ATOM 750 N N . TYR A 1 96 ? 9.359 -1.969 -4.449 1.00 97.25 96 TYR A N 1
ATOM 751 C CA . TYR A 1 96 ? 8.117 -1.257 -4.204 1.00 97.25 96 TYR A CA 1
ATOM 752 C C . TYR A 1 96 ? 7.514 -1.749 -2.907 1.00 97.25 96 TYR A C 1
ATOM 754 O O . TYR A 1 96 ? 7.647 -2.920 -2.554 1.00 97.25 96 TYR A O 1
ATOM 762 N N . GLY A 1 97 ? 6.835 -0.862 -2.199 1.00 97.19 97 GLY A N 1
ATOM 763 C CA . GLY A 1 97 ? 6.144 -1.257 -0.995 1.00 97.19 97 GLY A CA 1
ATOM 764 C C . GLY A 1 97 ? 5.098 -0.266 -0.540 1.00 97.19 97 GLY A C 1
ATOM 765 O O . GLY A 1 97 ? 5.032 0.886 -0.975 1.00 97.19 97 GLY A O 1
ATOM 766 N N . ARG A 1 98 ? 4.256 -0.759 0.355 1.00 97.25 98 ARG A N 1
ATOM 767 C CA . ARG A 1 98 ? 3.199 -0.032 1.022 1.00 97.25 98 ARG A CA 1
ATOM 768 C C . ARG A 1 98 ? 3.128 -0.479 2.472 1.00 97.25 98 ARG A C 1
ATOM 770 O O . ARG A 1 98 ? 3.101 -1.671 2.757 1.00 97.25 98 ARG A O 1
ATOM 777 N N . VAL A 1 99 ? 3.050 0.491 3.367 1.00 97.00 99 VAL A N 1
ATOM 778 C CA . VAL A 1 99 ? 2.781 0.290 4.786 1.00 97.00 99 VAL A CA 1
ATOM 779 C C . VAL A 1 99 ? 1.478 0.998 5.118 1.00 97.00 99 VAL A C 1
ATOM 781 O O . VAL A 1 99 ? 1.243 2.103 4.638 1.00 97.00 99 VAL A O 1
ATOM 784 N N . GLY A 1 100 ? 0.622 0.363 5.902 1.00 95.25 100 GLY A N 1
ATOM 785 C CA . GLY A 1 100 ? -0.664 0.891 6.334 1.00 95.25 100 GLY A CA 1
ATOM 786 C C . GLY A 1 100 ? -0.812 0.738 7.839 1.00 95.25 100 GLY A C 1
ATOM 787 O O . GLY A 1 100 ? -0.396 -0.279 8.393 1.00 95.25 100 GLY A O 1
ATOM 788 N N . PHE A 1 101 ? -1.398 1.736 8.483 1.00 93.69 101 PHE A N 1
ATOM 789 C CA . PHE A 1 101 ? -1.713 1.746 9.905 1.00 93.69 101 PHE A CA 1
ATOM 790 C C . PHE A 1 101 ? -3.112 2.302 10.084 1.00 93.69 101 PHE A C 1
ATOM 792 O O . PHE A 1 101 ? -3.431 3.358 9.542 1.00 93.69 101 PHE A O 1
ATOM 799 N N . THR A 1 102 ? -3.936 1.629 10.869 1.00 90.25 102 THR A N 1
ATOM 800 C CA . THR A 1 102 ? -5.270 2.120 11.206 1.00 90.25 102 THR A CA 1
ATOM 801 C C . THR A 1 102 ? -5.326 2.547 12.665 1.00 90.25 102 THR A C 1
ATOM 803 O O . THR A 1 102 ? -4.490 2.148 13.479 1.00 90.25 102 THR A O 1
ATOM 806 N N . GLY A 1 103 ? -6.339 3.340 13.016 1.00 81.44 103 GLY A N 1
ATOM 807 C CA . GLY A 1 103 ? -6.648 3.664 14.416 1.00 81.44 103 GLY A CA 1
ATOM 808 C C . GLY A 1 103 ? -7.089 2.458 15.260 1.00 81.44 103 GLY A C 1
ATOM 809 O O . GLY A 1 103 ? -7.406 2.625 16.433 1.00 81.44 103 GLY A O 1
ATOM 810 N N . GLY A 1 104 ? -7.113 1.253 14.682 1.00 81.31 104 GLY A N 1
ATOM 811 C CA . GLY A 1 104 ? -7.696 0.067 15.285 1.00 81.31 104 GLY A CA 1
ATOM 812 C C . GLY A 1 104 ? -9.192 -0.001 15.002 1.00 81.31 104 GLY A C 1
ATOM 813 O O . GLY A 1 104 ? -9.613 0.239 13.869 1.00 81.31 104 GLY A O 1
ATOM 814 N N . ASP A 1 105 ? -9.969 -0.321 16.035 1.00 78.38 105 ASP A N 1
ATOM 815 C CA . ASP A 1 105 ? -11.432 -0.415 16.001 1.00 78.38 105 ASP A CA 1
ATOM 816 C C . ASP A 1 105 ? -12.057 0.803 15.284 1.00 78.38 105 ASP A C 1
ATOM 818 O O . ASP A 1 105 ? -11.662 1.935 15.577 1.00 78.38 105 ASP A O 1
ATOM 822 N N . PRO A 1 106 ? -12.966 0.629 14.304 1.00 80.62 106 PRO A N 1
ATOM 823 C CA . PRO A 1 106 ? -13.623 -0.601 13.828 1.00 80.62 106 PRO A CA 1
ATOM 824 C C . PRO A 1 106 ? -12.857 -1.392 12.752 1.00 80.62 106 PRO A C 1
ATOM 826 O O . PRO A 1 106 ? -13.392 -2.331 12.169 1.00 80.62 106 PRO A O 1
ATOM 829 N N . ASN A 1 107 ? -11.623 -1.017 12.412 1.00 84.25 107 ASN A N 1
ATOM 830 C CA . ASN A 1 107 ? -10.879 -1.697 11.354 1.00 84.25 107 ASN A CA 1
ATOM 831 C C . ASN A 1 107 ? -10.338 -3.050 11.853 1.00 84.25 107 ASN A C 1
ATOM 833 O O . ASN A 1 107 ? -9.657 -3.092 12.878 1.00 84.25 107 ASN A O 1
ATOM 837 N N . PRO A 1 108 ? -10.564 -4.166 11.136 1.00 83.62 108 PRO A N 1
ATOM 838 C CA . PRO A 1 108 ? -10.063 -5.482 11.549 1.00 83.62 108 PRO A CA 1
ATOM 839 C C . PRO A 1 108 ? -8.537 -5.601 11.421 1.00 83.62 108 PRO A C 1
ATOM 841 O O . PRO A 1 108 ? -7.900 -6.336 12.174 1.00 83.62 108 PRO A O 1
ATOM 844 N N . ILE A 1 109 ? -7.942 -4.858 10.485 1.00 88.00 109 ILE A N 1
ATOM 845 C CA . ILE A 1 109 ? -6.497 -4.817 10.249 1.00 88.00 109 ILE A CA 1
ATOM 846 C C . ILE A 1 109 ? -5.924 -3.599 10.969 1.00 88.00 109 ILE A C 1
ATOM 848 O O . ILE A 1 109 ? -6.300 -2.463 10.676 1.00 88.00 109 ILE A O 1
ATOM 852 N N . GLN A 1 110 ? -4.992 -3.836 11.889 1.00 91.31 110 GLN A N 1
ATOM 853 C CA . GLN A 1 110 ? -4.282 -2.793 12.627 1.00 91.31 110 GLN A CA 1
ATOM 854 C C . GLN A 1 110 ? -3.147 -2.201 11.796 1.00 91.31 110 GLN A C 1
ATOM 856 O O . GLN A 1 110 ? -2.963 -0.985 11.735 1.00 91.31 110 GLN A O 1
ATOM 861 N N . SER A 1 111 ? -2.366 -3.073 11.163 1.00 92.81 111 SER A N 1
ATOM 862 C CA . SER A 1 111 ? -1.295 -2.659 10.273 1.00 92.81 111 SER A CA 1
ATOM 863 C C . SER A 1 111 ? -1.092 -3.652 9.144 1.00 92.81 111 SER A C 1
ATOM 865 O O . SER A 1 111 ? -1.365 -4.846 9.265 1.00 92.81 111 SER A O 1
ATOM 867 N N . SER A 1 112 ? -0.607 -3.127 8.029 1.00 95.62 112 SER A N 1
ATOM 868 C CA . SER A 1 112 ? -0.303 -3.887 6.829 1.00 95.62 112 SER A CA 1
ATOM 869 C C . SER A 1 112 ? 1.057 -3.487 6.294 1.00 95.62 112 SER A C 1
ATOM 871 O O . SER A 1 112 ? 1.348 -2.296 6.201 1.00 95.62 112 SER A O 1
ATOM 873 N N . 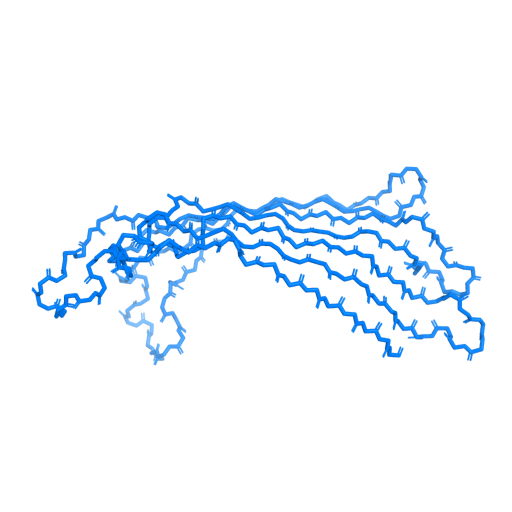LEU A 1 113 ? 1.846 -4.454 5.860 1.00 96.06 113 LEU A N 1
ATOM 874 C CA . LEU A 1 113 ? 3.042 -4.236 5.063 1.00 96.06 113 LEU A CA 1
ATOM 875 C C . LEU A 1 113 ? 2.918 -5.093 3.810 1.00 96.06 113 LEU A C 1
ATOM 877 O O . LEU A 1 113 ? 2.689 -6.286 3.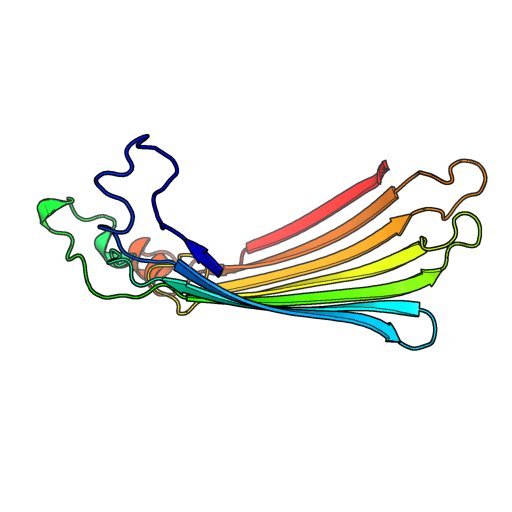910 1.00 96.06 113 LEU A O 1
ATOM 881 N N . ALA A 1 114 ? 3.093 -4.503 2.640 1.00 97.12 114 ALA A N 1
ATOM 882 C CA . ALA A 1 114 ? 3.263 -5.231 1.393 1.00 97.12 114 ALA A CA 1
ATOM 883 C C . ALA A 1 114 ? 4.502 -4.679 0.705 1.00 97.12 114 ALA A C 1
ATOM 885 O O . ALA A 1 114 ? 4.613 -3.468 0.527 1.00 97.12 114 ALA A O 1
ATOM 886 N N . MET A 1 115 ? 5.450 -5.531 0.339 1.00 97.50 115 MET A N 1
ATOM 887 C CA . MET A 1 115 ? 6.661 -5.102 -0.352 1.00 97.50 115 MET A CA 1
ATOM 888 C C . MET A 1 115 ? 7.144 -6.165 -1.322 1.00 97.50 115 MET A C 1
ATOM 890 O O . MET A 1 115 ? 6.928 -7.354 -1.115 1.00 97.50 115 MET A O 1
ATOM 894 N N . GLY A 1 116 ? 7.820 -5.743 -2.380 1.00 97.44 116 GLY A N 1
ATOM 895 C CA . GLY A 1 116 ? 8.279 -6.667 -3.397 1.00 97.44 116 GLY A CA 1
ATOM 896 C C . GLY A 1 116 ? 9.306 -6.078 -4.338 1.00 97.44 116 GLY A C 1
ATOM 897 O O . GLY A 1 116 ? 9.540 -4.867 -4.388 1.00 97.44 116 GLY A O 1
ATOM 898 N N . LEU A 1 117 ? 9.909 -6.981 -5.095 1.00 97.50 117 LEU A N 1
ATOM 899 C CA . LEU A 1 117 ? 10.736 -6.672 -6.243 1.00 97.50 117 LEU A CA 1
ATOM 900 C C . LEU A 1 117 ? 9.920 -6.950 -7.496 1.00 97.50 117 LEU A C 1
ATOM 902 O O . LEU A 1 117 ? 9.278 -7.991 -7.604 1.00 97.50 117 LEU A O 1
ATOM 906 N N . SER A 1 118 ? 9.971 -6.036 -8.452 1.00 96.31 118 SER A N 1
ATOM 907 C CA . SER A 1 118 ? 9.385 -6.249 -9.772 1.00 96.31 118 SER A CA 1
ATOM 908 C C . SER A 1 118 ? 10.338 -5.753 -10.844 1.00 96.31 118 SER A C 1
ATOM 910 O O . SER A 1 118 ? 11.093 -4.803 -10.621 1.00 96.31 118 SER A O 1
ATOM 912 N N . GLY A 1 119 ? 10.349 -6.444 -11.978 1.00 94.94 119 GLY A N 1
ATOM 913 C CA . GLY A 1 119 ? 11.223 -6.163 -13.102 1.00 94.94 119 GLY A CA 1
ATOM 914 C C . GLY A 1 119 ? 10.496 -6.262 -14.432 1.00 94.94 119 GLY A C 1
ATOM 915 O O . GLY A 1 119 ? 9.707 -7.175 -14.638 1.00 94.94 119 GLY A O 1
ATOM 916 N N . GLU A 1 120 ? 10.818 -5.346 -15.341 1.00 95.44 120 GLU A N 1
ATOM 917 C CA . GLU A 1 120 ? 10.348 -5.342 -16.732 1.00 95.44 120 GLU A CA 1
ATOM 918 C C . GLU A 1 120 ? 11.498 -4.917 -17.659 1.00 95.44 120 GLU A C 1
ATOM 920 O O . GLU A 1 120 ? 12.354 -4.109 -17.273 1.00 95.44 120 GLU A O 1
ATOM 925 N N . GLY A 1 121 ? 11.548 -5.442 -18.886 1.00 90.56 121 GLY A N 1
ATOM 926 C CA . GLY A 1 121 ? 12.564 -5.027 -19.861 1.00 90.56 121 GLY A CA 1
ATOM 927 C C . GLY A 1 121 ? 13.944 -5.627 -19.647 1.00 90.56 121 GLY A C 1
ATOM 928 O O . GLY A 1 121 ? 14.936 -5.025 -20.056 1.00 90.56 121 GLY A O 1
ATOM 929 N N . MET A 1 122 ? 14.063 -6.790 -19.010 1.00 90.88 122 MET A N 1
ATOM 930 C CA . MET A 1 122 ? 15.382 -7.360 -18.705 1.00 90.88 122 MET A CA 1
ATOM 931 C C . MET A 1 122 ? 16.033 -8.084 -19.890 1.00 90.88 122 MET A C 1
ATOM 933 O O . MET A 1 122 ? 17.263 -8.128 -19.973 1.00 90.88 122 MET A O 1
ATOM 937 N N . TRP A 1 123 ? 15.241 -8.587 -20.839 1.00 90.75 123 TRP A N 1
ATOM 938 C CA . TRP A 1 123 ? 15.729 -9.373 -21.974 1.00 90.75 123 TRP A CA 1
ATOM 939 C C . TRP A 1 123 ? 15.390 -8.720 -23.312 1.00 90.75 123 TRP A C 1
ATOM 941 O O . TRP A 1 123 ? 14.293 -8.216 -23.514 1.00 90.75 123 TRP A O 1
ATOM 951 N N . ARG A 1 124 ? 16.329 -8.765 -24.267 1.00 91.38 124 ARG A N 1
ATOM 952 C CA . ARG A 1 124 ? 16.114 -8.226 -25.624 1.00 91.38 124 ARG A CA 1
ATOM 953 C C . ARG A 1 124 ? 15.101 -9.030 -26.438 1.00 91.38 124 ARG A C 1
ATOM 955 O O . ARG A 1 124 ? 14.400 -8.445 -27.251 1.00 91.38 124 ARG A O 1
ATOM 962 N N . SER A 1 125 ? 15.050 -10.348 -26.242 1.00 94.06 125 SER A N 1
ATOM 963 C CA . SER A 1 125 ? 14.122 -11.245 -26.945 1.00 94.06 125 SER A CA 1
ATOM 964 C C . SER A 1 125 ? 12.686 -11.122 -26.443 1.00 94.06 125 SER A C 1
ATOM 966 O O . SER A 1 125 ? 11.759 -11.387 -27.201 1.00 94.06 125 SER A O 1
ATOM 968 N N . ARG A 1 126 ? 12.506 -10.717 -25.181 1.00 92.62 126 ARG A N 1
ATOM 969 C CA . ARG A 1 126 ? 11.202 -10.513 -24.550 1.00 92.62 126 ARG A CA 1
ATOM 970 C C . ARG A 1 126 ? 11.203 -9.224 -23.714 1.00 92.62 126 ARG A C 1
ATOM 972 O O . ARG A 1 126 ? 11.242 -9.266 -22.486 1.00 92.62 126 ARG A O 1
ATOM 979 N N . PRO A 1 127 ? 11.240 -8.053 -24.373 1.00 91.81 127 PRO A N 1
ATOM 980 C CA . PRO A 1 127 ? 11.384 -6.774 -23.684 1.00 91.81 127 PRO A CA 1
ATOM 981 C C . PRO A 1 127 ? 10.167 -6.424 -22.827 1.00 91.81 127 PRO A C 1
ATOM 983 O O . PRO A 1 127 ? 10.315 -5.721 -21.840 1.00 91.81 127 PRO A O 1
ATOM 986 N N . PHE A 1 128 ? 8.979 -6.908 -23.173 1.00 94.00 128 PHE A N 1
ATOM 987 C CA . PHE A 1 128 ? 7.745 -6.560 -22.466 1.00 94.00 128 PHE A CA 1
ATOM 988 C C . PHE A 1 128 ? 7.367 -7.545 -21.364 1.00 94.00 128 PHE A C 1
ATOM 990 O O . PHE A 1 128 ? 6.339 -7.350 -20.723 1.00 94.00 128 PHE A O 1
ATOM 997 N N . ASP A 1 129 ? 8.191 -8.568 -21.132 1.00 95.31 129 ASP A N 1
ATOM 998 C CA . ASP A 1 129 ? 7.939 -9.489 -20.038 1.00 95.31 129 ASP A CA 1
ATOM 999 C C . ASP A 1 129 ? 8.164 -8.808 -18.696 1.00 95.31 129 ASP A C 1
ATOM 1001 O O . ASP A 1 129 ? 9.135 -8.056 -18.506 1.00 95.31 129 ASP A O 1
ATOM 1005 N N . ALA A 1 130 ? 7.295 -9.149 -17.753 1.00 94.81 130 ALA A N 1
ATOM 1006 C CA . ALA A 1 130 ? 7.347 -8.672 -16.388 1.00 94.81 130 ALA A CA 1
ATOM 1007 C C . ALA A 1 130 ? 7.432 -9.841 -15.411 1.00 94.81 130 ALA A C 1
ATOM 1009 O O . ALA A 1 130 ? 6.783 -10.872 -15.568 1.00 94.81 130 ALA A O 1
ATOM 1010 N N . PHE A 1 131 ? 8.208 -9.657 -14.352 1.00 96.50 131 PHE A N 1
ATOM 1011 C CA . PHE A 1 131 ? 8.250 -10.584 -13.233 1.00 96.50 131 PHE A CA 1
ATOM 1012 C C . PHE A 1 131 ? 8.148 -9.832 -11.919 1.00 96.50 131 PHE A C 1
ATOM 1014 O O . PHE A 1 131 ? 8.471 -8.641 -11.822 1.00 96.50 131 PHE A O 1
ATOM 1021 N N . GLY A 1 132 ? 7.747 -10.550 -10.880 1.00 97.12 132 GLY A N 1
ATOM 1022 C CA . GLY A 1 132 ? 7.756 -10.004 -9.541 1.00 97.12 132 GLY A CA 1
ATOM 1023 C C . GLY A 1 132 ? 7.733 -11.069 -8.469 1.00 97.12 132 GLY A C 1
ATOM 1024 O O . GLY A 1 132 ? 7.245 -12.178 -8.674 1.00 97.12 132 GLY A O 1
ATOM 1025 N N . VAL A 1 133 ? 8.280 -10.694 -7.320 1.00 97.94 133 VAL A N 1
ATOM 1026 C CA . VAL A 1 133 ? 8.146 -11.413 -6.061 1.00 97.94 133 VAL A CA 1
ATOM 1027 C C . VAL A 1 133 ? 7.762 -10.410 -4.987 1.00 97.94 133 VAL A C 1
ATOM 1029 O O . VAL A 1 133 ? 8.418 -9.380 -4.820 1.00 97.94 133 VAL A O 1
ATOM 1032 N N . GLY A 1 134 ? 6.683 -10.696 -4.279 1.00 97.50 134 GLY A N 1
ATOM 1033 C CA . GLY A 1 134 ? 6.143 -9.862 -3.222 1.00 97.50 134 GLY A CA 1
ATOM 1034 C C . GLY A 1 134 ? 5.885 -10.673 -1.968 1.00 97.50 134 GLY A C 1
ATOM 1035 O O . GLY A 1 134 ? 5.591 -11.863 -2.027 1.00 97.50 134 GLY A O 1
ATOM 1036 N N . VAL A 1 135 ? 5.987 -10.007 -0.830 1.00 97.44 135 VAL A N 1
ATOM 1037 C CA . VAL A 1 135 ? 5.554 -10.518 0.465 1.00 97.44 135 VAL A CA 1
ATOM 1038 C C . VAL A 1 135 ? 4.598 -9.515 1.085 1.00 97.44 135 VAL A C 1
ATOM 1040 O O . VAL A 1 135 ? 4.778 -8.300 0.941 1.00 97.44 135 VAL A O 1
ATOM 1043 N N . TYR A 1 136 ? 3.586 -10.013 1.779 1.00 96.38 136 TYR A N 1
ATOM 1044 C CA . TYR A 1 136 ? 2.680 -9.183 2.554 1.00 96.38 136 TYR A CA 1
ATOM 1045 C C . TYR A 1 136 ? 2.507 -9.733 3.965 1.00 96.38 136 TYR A C 1
ATOM 1047 O O . TYR A 1 136 ? 2.561 -10.938 4.188 1.00 96.38 136 TYR A O 1
ATOM 1055 N N . LEU A 1 137 ? 2.326 -8.821 4.911 1.00 95.62 137 LEU A N 1
ATOM 1056 C CA . LEU A 1 137 ? 2.150 -9.066 6.330 1.00 95.62 137 LEU A CA 1
ATOM 1057 C C . LEU A 1 137 ? 0.952 -8.257 6.824 1.00 95.62 137 LEU A C 1
ATOM 1059 O O . LEU A 1 137 ? 0.931 -7.032 6.664 1.00 95.62 137 LEU A O 1
ATOM 1063 N N . TYR A 1 138 ? -0.009 -8.918 7.463 1.00 93.56 138 TYR A N 1
ATOM 1064 C CA . TYR A 1 138 ? -1.142 -8.273 8.122 1.00 93.56 138 TYR A CA 1
ATOM 1065 C C . TYR A 1 138 ? -1.152 -8.562 9.617 1.00 93.56 138 TYR A C 1
ATOM 1067 O O . TYR A 1 138 ? -1.017 -9.703 10.058 1.00 93.56 138 TYR A O 1
ATOM 1075 N N . ASN A 1 139 ? -1.352 -7.503 10.398 1.00 91.56 139 ASN A N 1
ATOM 1076 C CA . ASN A 1 139 ? -1.590 -7.585 11.830 1.00 91.56 139 ASN A CA 1
ATOM 1077 C C . ASN A 1 139 ? -3.061 -7.297 12.115 1.00 91.56 139 ASN A C 1
ATOM 1079 O O . ASN A 1 139 ? -3.583 -6.248 11.728 1.00 91.56 139 ASN A O 1
ATOM 1083 N N . TRP A 1 140 ? -3.706 -8.209 12.832 1.00 88.81 140 TRP A N 1
ATOM 1084 C CA . TRP A 1 140 ? -5.097 -8.086 13.257 1.00 88.81 140 TRP A CA 1
ATOM 1085 C C . TRP A 1 140 ? -5.221 -7.224 14.510 1.00 88.81 140 TRP A C 1
ATOM 1087 O O . TRP A 1 140 ? -4.368 -7.293 15.396 1.00 88.81 140 TRP A O 1
ATOM 1097 N N . THR A 1 141 ? -6.297 -6.446 14.619 1.00 86.06 141 THR A N 1
ATOM 1098 C CA . THR A 1 141 ? -6.568 -5.664 15.830 1.00 86.06 141 THR A CA 1
ATOM 1099 C C . THR A 1 141 ? -6.894 -6.552 17.027 1.00 86.06 141 THR A C 1
ATOM 1101 O O . THR A 1 141 ? -7.483 -7.627 16.902 1.00 86.06 141 THR A O 1
ATOM 1104 N N . THR A 1 142 ? -6.568 -6.064 18.225 1.00 82.25 142 THR A N 1
ATOM 1105 C CA . THR A 1 142 ? -6.964 -6.706 19.488 1.00 82.25 142 THR A CA 1
ATOM 1106 C C . THR A 1 142 ? -8.482 -6.810 19.623 1.00 82.25 142 THR A C 1
ATOM 1108 O O . THR A 1 142 ? -8.970 -7.806 20.148 1.00 82.25 142 THR A O 1
ATOM 1111 N N . GLY A 1 143 ? -9.228 -5.834 19.089 1.00 78.00 143 GLY A N 1
ATOM 1112 C CA . GLY A 1 143 ? -10.690 -5.872 19.020 1.00 78.00 143 GLY A CA 1
ATOM 1113 C C . GLY A 1 143 ? -11.199 -7.106 18.274 1.00 78.00 143 GLY A C 1
ATOM 1114 O O . GLY A 1 143 ? -12.032 -7.832 18.808 1.00 78.00 143 GLY A O 1
ATOM 1115 N N . LEU A 1 144 ? -10.640 -7.414 17.098 1.00 80.19 144 LEU A N 1
ATOM 1116 C CA . LEU A 1 144 ? -11.004 -8.612 16.334 1.00 80.19 144 LEU A CA 1
ATOM 1117 C C . LEU A 1 144 ? -10.636 -9.915 17.064 1.00 80.19 144 LEU A C 1
ATOM 1119 O O . LEU A 1 144 ? -11.409 -10.871 17.062 1.00 80.19 144 LEU A O 1
ATOM 1123 N N . GLN A 1 145 ? -9.474 -9.956 17.715 1.00 81.31 145 GLN A N 1
ATOM 1124 C CA . GLN A 1 145 ? -9.039 -11.133 18.478 1.00 81.31 145 GLN A CA 1
ATOM 1125 C C . GLN A 1 145 ? -9.937 -11.392 19.696 1.00 81.31 145 GLN A C 1
ATOM 1127 O O . GLN A 1 145 ? -10.333 -12.530 19.937 1.00 81.31 145 GLN A O 1
ATOM 1132 N N . ALA A 1 146 ? -10.309 -10.335 20.427 1.00 81.06 146 ALA A N 1
ATOM 1133 C CA . ALA A 1 146 ? -11.241 -10.415 21.552 1.00 81.06 146 ALA A CA 1
ATOM 1134 C C . ALA A 1 146 ? -12.623 -10.908 21.104 1.00 81.06 146 ALA A C 1
ATOM 1136 O O . ALA A 1 146 ? -13.236 -11.738 21.769 1.00 81.06 146 ALA A O 1
ATOM 1137 N N . THR A 1 147 ? -13.063 -10.442 19.935 1.00 81.75 147 THR A N 1
ATOM 1138 C CA . THR A 1 147 ? -14.312 -10.840 19.277 1.00 81.75 147 THR A CA 1
ATOM 1139 C C . THR A 1 147 ? -14.309 -12.344 18.995 1.00 81.75 147 THR A C 1
ATOM 1141 O O . THR A 1 147 ? -15.193 -13.064 19.450 1.00 81.75 147 THR A O 1
ATOM 1144 N N . LEU A 1 148 ? -13.293 -12.852 18.292 1.00 83.25 148 LEU A N 1
ATOM 1145 C CA . LEU A 1 148 ? -13.211 -14.264 17.894 1.00 83.25 148 LEU A CA 1
ATOM 1146 C C . LEU A 1 148 ? -12.802 -15.221 19.027 1.00 83.25 148 LEU A C 1
ATOM 1148 O O . LEU A 1 148 ? -12.847 -16.432 18.828 1.00 83.25 148 LEU A O 1
ATOM 1152 N N . GLN A 1 149 ? -12.382 -14.700 20.185 1.00 82.44 149 GLN A N 1
ATOM 1153 C CA . GLN A 1 149 ? -11.874 -15.473 21.329 1.00 82.44 149 GLN A CA 1
ATOM 1154 C C . GLN A 1 149 ? -10.716 -16.428 20.977 1.00 82.44 149 GLN A C 1
ATOM 1156 O O . GLN A 1 149 ? -10.471 -17.413 21.673 1.00 82.44 149 GLN A O 1
ATOM 1161 N N . ILE A 1 150 ? -9.977 -16.128 19.907 1.00 81.19 150 ILE A N 1
ATOM 1162 C CA . ILE A 1 150 ? -8.806 -16.886 19.461 1.00 81.19 150 ILE A CA 1
ATOM 1163 C C . ILE A 1 150 ? -7.633 -15.931 19.223 1.00 81.19 150 ILE A C 1
ATOM 1165 O O . ILE A 1 150 ? -7.829 -14.827 18.703 1.00 81.19 150 ILE A O 1
ATOM 1169 N N . PRO A 1 151 ? -6.398 -16.337 19.566 1.00 80.62 151 PRO A N 1
ATOM 1170 C CA . PRO A 1 151 ? -5.220 -15.557 19.225 1.00 80.62 151 PRO A CA 1
ATOM 1171 C C . PRO A 1 151 ? -4.990 -15.640 17.711 1.00 80.62 151 PRO A C 1
ATOM 1173 O O . PRO A 1 151 ? -4.515 -16.654 17.199 1.00 80.62 151 PRO A O 1
ATOM 1176 N N . LEU A 1 152 ? -5.331 -14.574 16.984 1.00 83.44 152 LEU A N 1
ATOM 1177 C CA . LEU A 1 152 ? -4.987 -14.471 15.569 1.00 83.44 152 LEU A CA 1
ATOM 1178 C C . LEU A 1 152 ? -3.515 -14.089 15.436 1.00 83.44 152 LEU A C 1
ATOM 1180 O O . LEU A 1 152 ? -3.093 -13.007 15.847 1.00 83.44 152 LEU A O 1
ATOM 1184 N N . GLN A 1 153 ? -2.737 -14.987 14.843 1.00 86.19 153 GLN A N 1
ATOM 1185 C CA . GLN A 1 153 ? -1.366 -14.690 14.452 1.00 86.19 153 GLN A CA 1
ATOM 1186 C C . GLN A 1 153 ? -1.341 -13.763 13.234 1.00 86.19 153 GLN A C 1
ATOM 1188 O O . GLN A 1 153 ? -2.341 -13.586 12.536 1.00 86.19 153 GLN A O 1
ATOM 1193 N N . GLN A 1 154 ? -0.178 -13.165 12.990 1.00 88.62 154 GLN A N 1
ATOM 1194 C CA . GLN A 1 154 ? 0.057 -12.343 11.808 1.00 88.62 154 GLN A CA 1
ATOM 1195 C C . GLN A 1 154 ? -0.163 -13.182 10.547 1.00 88.62 154 GLN A C 1
ATOM 1197 O O . GLN A 1 154 ? 0.306 -14.319 10.471 1.00 88.62 154 GLN A O 1
ATOM 1202 N N . GLU A 1 155 ? -0.857 -12.626 9.559 1.00 92.50 155 GLU A N 1
ATOM 1203 C CA . GLU A 1 155 ? -0.974 -13.272 8.254 1.00 92.50 155 GLU A CA 1
ATOM 1204 C C . GLU A 1 155 ? 0.245 -12.902 7.413 1.00 92.50 155 GLU A C 1
ATOM 1206 O O . GLU A 1 155 ? 0.521 -11.719 7.220 1.00 92.50 155 GLU A O 1
ATOM 1211 N N . LEU A 1 156 ? 0.964 -13.908 6.919 1.00 95.44 156 LEU A N 1
ATOM 1212 C CA . LEU A 1 156 ? 2.046 -13.758 5.954 1.00 95.44 156 LEU A CA 1
ATOM 1213 C C . LEU A 1 156 ? 1.615 -14.410 4.646 1.00 95.44 156 LEU A C 1
ATOM 1215 O O . LEU A 1 156 ? 1.228 -15.578 4.638 1.00 95.44 156 LEU A O 1
ATOM 1219 N N . GLY A 1 157 ? 1.779 -13.696 3.540 1.00 95.69 157 GLY A N 1
ATOM 1220 C CA . GLY A 1 157 ? 1.667 -14.289 2.217 1.00 95.69 157 GLY A CA 1
ATOM 1221 C C . GLY A 1 157 ? 2.791 -13.868 1.290 1.00 95.69 157 GLY A C 1
ATOM 1222 O O . GLY A 1 157 ? 3.521 -12.902 1.533 1.00 95.69 157 GLY A O 1
ATOM 1223 N N . LEU A 1 158 ? 2.946 -14.652 0.231 1.00 97.19 158 LEU A N 1
ATOM 1224 C CA . LEU A 1 158 ? 3.974 -14.489 -0.779 1.00 97.19 158 LEU A CA 1
ATOM 1225 C C . LEU A 1 158 ? 3.335 -14.643 -2.153 1.00 97.19 158 LEU A C 1
ATOM 1227 O O . LEU A 1 158 ? 2.584 -15.585 -2.397 1.00 97.19 158 LEU A O 1
ATOM 1231 N N . GLU A 1 159 ? 3.667 -13.727 -3.051 1.00 96.44 159 GLU A N 1
ATOM 1232 C CA . GLU A 1 159 ? 3.214 -13.736 -4.434 1.00 96.44 159 GLU A CA 1
ATOM 1233 C C . GLU A 1 159 ? 4.427 -13.758 -5.359 1.00 96.44 159 GLU A C 1
ATOM 1235 O O . GLU A 1 159 ? 5.395 -13.026 -5.153 1.00 96.44 159 GLU A O 1
ATOM 1240 N N . MET A 1 160 ? 4.380 -14.603 -6.385 1.00 97.50 160 MET A N 1
ATOM 1241 C CA . MET A 1 160 ? 5.379 -14.651 -7.447 1.00 97.50 160 MET A CA 1
ATOM 1242 C C . MET A 1 160 ? 4.666 -14.764 -8.782 1.00 97.50 160 MET A C 1
ATOM 1244 O O . MET A 1 160 ? 3.743 -15.565 -8.923 1.00 97.50 160 MET A O 1
ATOM 1248 N N . TYR A 1 161 ? 5.116 -13.995 -9.767 1.00 96.81 161 TYR A N 1
ATOM 1249 C CA . TYR A 1 161 ? 4.566 -14.061 -11.113 1.00 96.81 161 TYR A CA 1
ATOM 1250 C C . TYR A 1 161 ? 5.633 -13.850 -12.183 1.00 96.81 161 TYR A C 1
ATOM 1252 O O . TYR A 1 161 ? 6.696 -13.265 -11.948 1.00 96.81 161 TYR A O 1
ATOM 1260 N N . TYR A 1 162 ? 5.287 -14.308 -13.381 1.00 95.88 162 TYR A N 1
ATOM 1261 C CA . TYR A 1 162 ? 5.963 -14.011 -14.631 1.00 95.88 162 TYR A CA 1
ATOM 1262 C C . TYR A 1 162 ? 4.902 -13.900 -15.727 1.00 95.88 162 TYR A C 1
ATOM 1264 O O . TYR A 1 162 ? 4.022 -14.759 -15.810 1.00 95.88 162 TYR A O 1
ATOM 1272 N N . ASN A 1 163 ? 4.976 -12.850 -16.534 1.00 90.62 163 ASN A N 1
ATOM 1273 C CA . ASN A 1 163 ? 4.082 -12.577 -17.656 1.00 90.62 163 ASN A CA 1
ATOM 1274 C C . ASN A 1 163 ? 4.938 -12.277 -18.887 1.00 90.62 163 ASN A C 1
ATOM 1276 O O . ASN A 1 163 ? 5.726 -11.311 -18.778 1.00 90.62 163 ASN A O 1
#

Foldseek 3Di:
DKAAPPPPPDPDPPCGQVQWIKDKDKDKDWDDDPNWTKIKMKMKIKTQGQDFWLQCPPPDPVPTDRDRPIKMKIKIKIKIADDAAPQDGNFAKMKIKMKMAIPAPPDQWGIKIKIKIKGAQNDNVHRGKIWMKMKMKTDTGPRNCNNVVHDDDIDIDMDIDID

Radius of gyration: 20.66 Å; chains: 1; bounding box: 52×32×48 Å

Secondary structure (DSSP, 8-state):
-EE-TTTTS---GGGTTTT--EEEEEEEEEEEETTEEEEEEEEEEEE---EE-GGGTTS-TTT--EE----EEEEEEEEEEEEE-SSSTT-EEEEEEEEEEE-STT-SEEEEEEEEEEEES--SSSTT-EEEEEEEEEEE-HHHHHHHTS-PPPEEEEEEEE-